Protein AF-A0A9Q0PZP9-F1 (afdb_monomer_lite)

InterPro domains:
  IPR057225 Domain of unknown function DUF7903 [PF25475] (1-118)

Structure (mmCIF, N/CA/C/O backbone):
data_AF-A0A9Q0PZP9-F1
#
_entry.id   AF-A0A9Q0PZP9-F1
#
loop_
_atom_site.group_PDB
_atom_site.id
_atom_site.type_symbol
_atom_site.label_atom_id
_atom_site.label_alt_id
_atom_site.label_comp_id
_atom_site.label_asym_id
_atom_site.label_entity_id
_atom_site.label_seq_id
_atom_site.pdbx_PDB_ins_code
_atom_site.Cartn_x
_atom_site.Cartn_y
_atom_site.Cartn_z
_atom_site.occupancy
_atom_site.B_iso_or_equiv
_atom_site.auth_seq_id
_atom_site.auth_comp_id
_atom_site.auth_asym_id
_atom_site.auth_atom_id
_atom_site.pdbx_PDB_model_num
ATOM 1 N N . MET A 1 1 ? 8.943 7.241 -3.978 1.00 79.94 1 MET A N 1
ATOM 2 C CA . MET A 1 1 ? 7.670 7.987 -4.080 1.00 79.94 1 MET A CA 1
ATOM 3 C C . MET A 1 1 ? 6.547 7.039 -3.699 1.00 79.94 1 MET A C 1
ATOM 5 O O . MET A 1 1 ? 6.603 5.895 -4.136 1.00 79.94 1 MET A O 1
ATOM 9 N N . VAL A 1 2 ? 5.596 7.459 -2.866 1.00 82.25 2 VAL A N 1
ATOM 10 C CA . VAL A 1 2 ? 4.384 6.676 -2.567 1.00 82.25 2 VAL A CA 1
ATOM 11 C C . VAL A 1 2 ? 3.198 7.414 -3.173 1.00 82.25 2 VAL A C 1
ATOM 13 O O . VAL A 1 2 ? 3.122 8.632 -3.040 1.00 82.25 2 VAL A O 1
ATOM 16 N N . ILE A 1 3 ? 2.336 6.687 -3.871 1.00 80.31 3 ILE A N 1
ATOM 17 C CA . ILE A 1 3 ? 1.123 7.189 -4.509 1.00 80.31 3 ILE A CA 1
ATOM 18 C C . ILE A 1 3 ? -0.051 6.434 -3.905 1.00 80.31 3 ILE A C 1
ATOM 20 O O . ILE A 1 3 ? -0.071 5.202 -3.934 1.00 80.31 3 ILE A O 1
ATOM 24 N N . ASP A 1 4 ? -1.014 7.173 -3.370 1.00 79.69 4 ASP A N 1
ATOM 25 C CA . ASP A 1 4 ? -2.285 6.613 -2.928 1.00 79.69 4 ASP A CA 1
ATOM 26 C C . ASP A 1 4 ? -3.231 6.527 -4.138 1.00 79.69 4 ASP A C 1
ATOM 28 O O . ASP A 1 4 ? -3.348 7.472 -4.921 1.00 79.69 4 ASP A O 1
ATOM 32 N N . VAL A 1 5 ? -3.872 5.374 -4.315 1.00 75.00 5 VAL A N 1
ATOM 33 C CA . VAL A 1 5 ? -4.788 5.070 -5.417 1.00 75.00 5 VAL A CA 1
ATOM 34 C C . VAL A 1 5 ? -6.110 4.607 -4.818 1.00 75.00 5 VAL A C 1
ATOM 36 O O . VAL A 1 5 ? -6.199 3.542 -4.210 1.00 75.00 5 VAL A O 1
ATOM 39 N N . SER A 1 6 ? -7.162 5.396 -4.998 1.00 67.75 6 SER A N 1
ATOM 40 C CA . SER A 1 6 ? -8.510 5.016 -4.584 1.00 67.75 6 SER A CA 1
ATOM 41 C C . SER A 1 6 ? -9.256 4.355 -5.742 1.00 67.75 6 SER A C 1
ATOM 43 O O . SER A 1 6 ? -9.416 4.936 -6.814 1.00 67.75 6 SER A O 1
ATOM 45 N N . CYS A 1 7 ? -9.754 3.137 -5.524 1.00 66.94 7 CYS A N 1
ATOM 46 C CA . CYS A 1 7 ? -10.706 2.499 -6.433 1.00 66.94 7 CYS A CA 1
ATOM 47 C C . CYS A 1 7 ? -12.109 2.665 -5.842 1.00 66.94 7 CYS A C 1
ATOM 49 O O . CYS A 1 7 ? -12.562 1.828 -5.057 1.00 66.94 7 CYS A O 1
ATOM 51 N N . LEU A 1 8 ? -12.766 3.783 -6.176 1.00 65.56 8 LEU A N 1
ATOM 52 C CA . LEU A 1 8 ? -14.066 4.159 -5.602 1.00 65.56 8 LEU A CA 1
ATOM 53 C C . LEU A 1 8 ? -15.148 3.109 -5.884 1.00 65.56 8 LEU A C 1
ATOM 55 O O . LEU A 1 8 ? -15.924 2.794 -4.987 1.00 65.56 8 LEU A O 1
ATOM 59 N N . ASP A 1 9 ? -15.123 2.491 -7.066 1.00 61.19 9 ASP A N 1
ATOM 60 C CA . ASP A 1 9 ? -16.098 1.468 -7.470 1.00 61.19 9 ASP A CA 1
ATOM 61 C C . ASP A 1 9 ? -16.059 0.213 -6.588 1.00 61.19 9 ASP A C 1
ATOM 63 O O . ASP A 1 9 ? -17.068 -0.466 -6.414 1.00 61.19 9 ASP A O 1
ATOM 67 N N . LYS A 1 10 ? -14.889 -0.109 -6.023 1.00 62.25 10 LYS A N 1
ATOM 68 C CA . LYS A 1 10 ? -14.681 -1.304 -5.192 1.00 62.25 10 LYS A CA 1
ATOM 69 C C . LYS A 1 10 ? -14.459 -0.979 -3.714 1.00 62.25 10 LYS A C 1
ATOM 71 O O . LYS A 1 10 ? -14.254 -1.898 -2.925 1.00 62.25 10 LYS A O 1
ATOM 76 N N . ASN A 1 11 ? -14.500 0.304 -3.336 1.00 66.38 11 ASN A N 1
ATOM 77 C CA . ASN A 1 11 ? -14.172 0.791 -1.994 1.00 66.38 11 ASN A CA 1
ATOM 78 C C . ASN A 1 11 ? -12.825 0.235 -1.470 1.00 66.38 11 ASN A C 1
ATOM 80 O O . ASN A 1 11 ? -12.716 -0.181 -0.316 1.00 66.38 11 ASN A O 1
ATOM 84 N N . LEU A 1 12 ? -11.811 0.181 -2.345 1.00 71.12 12 LEU A N 1
ATOM 85 C CA . LEU A 1 12 ? -10.465 -0.301 -2.011 1.00 71.12 12 LEU A CA 1
ATOM 86 C C . LEU A 1 12 ? -9.516 0.891 -1.837 1.00 71.12 12 LEU A C 1
ATOM 88 O O . LEU A 1 12 ? -9.399 1.730 -2.736 1.00 71.12 12 LEU A O 1
ATOM 92 N N . ASP A 1 13 ? -8.817 0.936 -0.699 1.00 80.69 13 ASP A N 1
ATOM 93 C CA . ASP A 1 13 ? -7.672 1.827 -0.467 1.00 80.69 13 ASP A CA 1
ATOM 94 C C . ASP A 1 13 ? -6.400 1.081 -0.892 1.00 80.69 13 ASP A C 1
ATOM 96 O O . ASP A 1 13 ? -5.966 0.126 -0.234 1.00 80.69 13 ASP A O 1
ATOM 100 N N . LEU A 1 14 ? -5.845 1.472 -2.040 1.00 84.19 14 LEU A N 1
ATOM 101 C CA . LEU A 1 14 ? -4.648 0.879 -2.622 1.00 84.19 14 LEU A CA 1
ATOM 102 C C . LEU A 1 14 ? -3.499 1.883 -2.550 1.00 84.19 14 LEU A C 1
ATOM 104 O O . LEU A 1 14 ? -3.679 3.082 -2.743 1.00 84.19 14 LEU A O 1
ATOM 108 N N . ARG A 1 15 ? -2.282 1.403 -2.297 1.00 88.38 15 ARG A N 1
ATOM 109 C CA . ARG A 1 15 ? -1.085 2.256 -2.291 1.00 88.38 15 ARG A CA 1
ATOM 110 C C . ARG A 1 15 ? 0.015 1.651 -3.130 1.00 88.38 15 ARG A C 1
ATOM 112 O O . ARG A 1 15 ? 0.238 0.443 -3.098 1.00 88.38 15 ARG A O 1
ATOM 119 N N . LEU A 1 16 ? 0.737 2.507 -3.838 1.00 88.94 16 LEU A N 1
ATOM 120 C CA . LEU A 1 16 ? 1.838 2.146 -4.718 1.00 88.94 16 LEU A CA 1
ATOM 121 C C . LEU A 1 16 ? 3.108 2.826 -4.244 1.00 88.94 16 LEU A C 1
ATOM 123 O O . LEU A 1 16 ? 3.170 4.048 -4.153 1.00 88.94 16 LEU A O 1
ATOM 127 N N . MET A 1 17 ? 4.160 2.056 -4.006 1.00 90.38 17 MET A N 1
ATOM 128 C CA . MET A 1 17 ? 5.495 2.616 -3.865 1.00 90.38 17 MET A CA 1
ATOM 129 C C . MET A 1 17 ? 6.249 2.423 -5.170 1.00 90.38 17 MET A C 1
ATOM 131 O O . MET A 1 17 ? 6.376 1.312 -5.689 1.00 90.38 17 MET A O 1
ATOM 135 N N . LEU A 1 18 ? 6.775 3.534 -5.675 1.00 89.44 18 LEU A N 1
ATOM 136 C CA . LEU A 1 18 ? 7.553 3.604 -6.895 1.00 89.44 18 LEU A CA 1
ATOM 137 C C . LEU A 1 18 ? 9.007 3.944 -6.584 1.00 89.44 18 LEU A C 1
ATOM 139 O O . LEU A 1 18 ? 9.309 4.844 -5.783 1.00 89.44 18 LEU A O 1
ATOM 143 N N . ARG A 1 19 ? 9.907 3.262 -7.290 1.00 86.88 19 ARG A N 1
ATOM 144 C CA . ARG A 1 19 ? 11.302 3.677 -7.428 1.00 86.88 19 ARG A CA 1
ATOM 145 C C . ARG A 1 19 ? 11.405 4.631 -8.618 1.00 86.88 19 ARG A C 1
ATOM 147 O O . ARG A 1 19 ? 11.013 4.251 -9.717 1.00 86.88 19 ARG A O 1
ATOM 154 N N . SER A 1 20 ? 11.948 5.825 -8.380 1.00 82.12 20 SER A N 1
ATOM 155 C CA . SER A 1 20 ? 12.377 6.768 -9.423 1.00 82.12 20 SER A CA 1
ATOM 156 C C . SER A 1 20 ? 13.901 6.725 -9.558 1.00 82.12 20 SER A C 1
ATOM 158 O O . SER A 1 20 ? 14.595 6.438 -8.579 1.00 82.12 20 SER A O 1
ATOM 160 N N . ARG A 1 21 ? 14.423 6.986 -10.761 1.00 74.00 21 ARG A N 1
ATOM 161 C CA . ARG A 1 21 ? 15.867 7.133 -11.024 1.00 74.00 21 ARG A CA 1
ATOM 162 C C . ARG A 1 21 ? 16.385 8.572 -10.856 1.00 74.00 21 ARG A C 1
ATOM 164 O O . ARG A 1 21 ? 17.597 8.746 -10.824 1.00 74.00 21 ARG A O 1
ATOM 171 N N . SER A 1 22 ? 15.511 9.571 -10.731 1.00 66.94 22 SER A N 1
ATOM 172 C CA . SER A 1 22 ? 15.864 10.987 -10.531 1.00 66.94 22 SER A CA 1
ATOM 173 C C . SER A 1 22 ? 15.483 11.486 -9.132 1.00 66.94 22 SER A C 1
ATOM 175 O O . SER A 1 22 ? 14.605 10.921 -8.470 1.00 66.94 22 SER A O 1
ATOM 177 N N . ILE A 1 23 ? 16.155 12.552 -8.680 1.00 63.41 23 ILE A N 1
ATOM 178 C CA . ILE A 1 23 ? 15.784 13.295 -7.468 1.00 63.41 23 ILE A CA 1
ATOM 179 C C . ILE A 1 23 ? 14.406 13.920 -7.710 1.00 63.41 23 ILE A C 1
ATOM 181 O O . ILE A 1 23 ? 14.180 14.525 -8.754 1.00 63.41 23 ILE A O 1
ATOM 185 N N . LEU A 1 24 ? 13.487 13.744 -6.758 1.00 62.41 24 LEU A N 1
ATOM 186 C CA . LEU A 1 24 ? 12.134 14.302 -6.804 1.00 62.41 24 LEU A CA 1
ATOM 187 C C . LEU A 1 24 ? 12.190 15.836 -6.708 1.00 62.41 24 LEU A C 1
ATOM 189 O O . LEU A 1 24 ? 12.144 16.395 -5.615 1.00 62.41 24 LEU A O 1
ATOM 193 N N . THR A 1 25 ? 12.296 16.511 -7.850 1.00 68.12 25 THR A N 1
ATOM 194 C CA . THR A 1 25 ? 11.796 17.880 -8.029 1.00 68.12 25 THR A CA 1
ATOM 195 C C . THR A 1 25 ? 10.268 17.849 -8.171 1.00 68.12 25 THR A C 1
ATOM 197 O O . THR A 1 25 ? 9.649 16.786 -8.076 1.00 68.12 25 THR A O 1
ATOM 200 N N . ALA A 1 26 ? 9.634 19.004 -8.398 1.00 77.75 26 ALA A N 1
ATOM 201 C CA . ALA A 1 26 ? 8.259 19.024 -8.892 1.00 77.75 26 ALA A CA 1
ATOM 202 C C . ALA A 1 26 ? 8.140 18.130 -10.142 1.00 77.75 26 ALA A C 1
ATOM 204 O O . ALA A 1 26 ? 9.008 18.186 -11.016 1.00 77.75 26 ALA A O 1
ATOM 205 N N . LEU A 1 27 ? 7.100 17.290 -10.183 1.00 81.12 27 LEU A N 1
ATOM 206 C CA . LEU A 1 27 ? 6.827 16.406 -11.317 1.00 81.12 27 LEU A CA 1
ATOM 207 C C . LEU A 1 27 ? 6.432 17.249 -12.523 1.00 81.12 27 LEU A C 1
ATOM 209 O O . LEU A 1 27 ? 5.561 18.114 -12.406 1.00 81.12 27 LEU A O 1
ATOM 213 N N . THR A 1 28 ? 7.038 16.979 -13.674 1.00 87.00 28 THR A N 1
ATOM 214 C CA . THR A 1 28 ? 6.593 17.593 -14.930 1.00 87.00 28 THR A CA 1
ATOM 215 C C . THR A 1 28 ? 5.292 16.951 -15.420 1.00 87.00 28 THR A C 1
ATOM 217 O O . THR A 1 28 ? 4.927 15.853 -14.990 1.00 87.00 28 THR A O 1
ATOM 220 N N . ASP A 1 29 ? 4.594 17.599 -16.356 1.00 89.12 29 ASP A N 1
ATOM 221 C CA . ASP A 1 29 ? 3.386 17.028 -16.969 1.00 89.12 29 ASP A CA 1
ATOM 222 C C . ASP A 1 29 ? 3.660 15.678 -17.649 1.00 89.12 29 ASP A C 1
ATOM 224 O O . ASP A 1 29 ? 2.879 14.736 -17.502 1.00 89.12 29 ASP A O 1
ATOM 228 N N . ASP A 1 30 ? 4.814 15.539 -18.307 1.00 88.25 30 ASP A N 1
ATOM 229 C CA . ASP A 1 30 ? 5.253 14.273 -18.901 1.00 88.25 30 ASP A CA 1
ATOM 230 C C . ASP A 1 30 ? 5.428 13.179 -17.844 1.00 88.25 30 ASP A C 1
ATOM 232 O O . ASP A 1 30 ? 5.013 12.036 -18.039 1.00 88.25 30 ASP A O 1
ATOM 236 N N . GLU A 1 31 ? 6.022 13.515 -16.698 1.00 86.06 31 GLU A N 1
ATOM 237 C CA . GLU A 1 31 ? 6.193 12.575 -15.591 1.00 86.06 31 GLU A CA 1
ATOM 238 C C . GLU A 1 31 ? 4.848 12.176 -14.983 1.00 86.06 31 GLU A C 1
ATOM 240 O O . GLU A 1 31 ? 4.623 10.995 -14.713 1.00 86.06 31 GLU A O 1
ATOM 245 N N . MET A 1 32 ? 3.921 13.125 -14.838 1.00 87.44 32 MET A N 1
ATOM 246 C CA . MET A 1 32 ? 2.555 12.831 -14.408 1.00 87.44 32 MET A CA 1
ATOM 247 C C . MET A 1 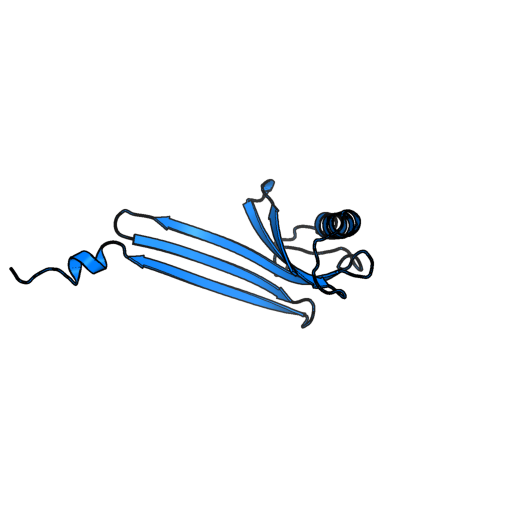32 ? 1.828 11.911 -15.392 1.00 87.44 32 MET A C 1
ATOM 249 O O . MET A 1 32 ? 1.134 10.994 -14.955 1.00 87.44 32 MET A O 1
ATOM 253 N N . ASN A 1 33 ? 2.008 12.096 -16.700 1.00 89.69 33 ASN A N 1
ATOM 254 C CA . ASN A 1 33 ? 1.413 11.224 -17.714 1.00 89.69 33 ASN A CA 1
ATOM 255 C C . ASN A 1 33 ? 2.009 9.811 -17.669 1.00 89.69 33 ASN A C 1
ATOM 257 O O . ASN A 1 33 ? 1.260 8.838 -17.628 1.00 89.69 33 ASN A O 1
ATOM 261 N N . ILE A 1 34 ? 3.332 9.682 -17.536 1.00 89.06 34 ILE A N 1
ATOM 262 C CA . ILE A 1 34 ? 4.001 8.382 -17.363 1.00 89.06 34 ILE A CA 1
ATOM 263 C C . ILE A 1 34 ? 3.471 7.641 -16.122 1.00 89.06 34 ILE A C 1
ATOM 265 O O . ILE A 1 34 ? 3.273 6.421 -16.161 1.00 89.06 34 ILE A O 1
ATOM 269 N N . LEU A 1 35 ? 3.243 8.360 -15.017 1.00 87.88 35 LEU A N 1
ATOM 270 C CA . LEU A 1 35 ? 2.665 7.802 -13.794 1.00 87.88 35 LEU A CA 1
ATOM 271 C C . LEU A 1 35 ? 1.199 7.397 -13.980 1.00 87.88 35 LEU A C 1
ATOM 273 O O . LEU A 1 35 ? 0.818 6.317 -13.529 1.00 87.88 35 LEU A O 1
ATOM 277 N N . ARG A 1 36 ? 0.392 8.218 -14.661 1.00 87.88 36 ARG A N 1
ATOM 278 C CA . ARG A 1 36 ? -1.001 7.887 -14.998 1.00 87.88 36 ARG A CA 1
ATOM 279 C C . ARG A 1 36 ? -1.081 6.627 -15.848 1.00 87.88 36 ARG A C 1
ATOM 281 O O . ARG A 1 36 ? -1.849 5.740 -15.504 1.00 87.88 36 ARG A O 1
ATOM 288 N N . ASP A 1 37 ? -0.254 6.498 -16.880 1.00 89.19 37 ASP A N 1
ATOM 289 C CA . ASP A 1 37 ? -0.216 5.301 -17.728 1.00 89.19 37 ASP A CA 1
ATOM 290 C C . ASP A 1 37 ? 0.157 4.050 -16.927 1.00 89.19 37 ASP A C 1
ATOM 292 O O . ASP A 1 37 ? -0.451 2.987 -17.083 1.00 89.19 37 ASP A O 1
ATOM 296 N N . LEU A 1 38 ? 1.131 4.179 -16.019 1.00 89.88 38 LEU A N 1
ATOM 297 C CA . LEU A 1 38 ? 1.515 3.092 -15.125 1.00 89.88 38 LEU A CA 1
ATOM 298 C C . LEU A 1 38 ? 0.339 2.671 -14.233 1.00 89.88 38 LEU A C 1
ATOM 300 O O . LEU A 1 38 ? 0.055 1.479 -14.144 1.00 89.88 38 LEU A O 1
ATOM 304 N N . ILE A 1 39 ? -0.358 3.625 -13.614 1.00 87.31 39 ILE A N 1
ATOM 305 C CA . ILE A 1 39 ? -1.512 3.363 -12.741 1.00 87.31 39 ILE A CA 1
ATOM 306 C C . ILE A 1 39 ? -2.677 2.760 -13.538 1.00 87.31 39 ILE A C 1
ATOM 308 O O . ILE A 1 39 ? -3.230 1.747 -13.126 1.00 87.31 39 ILE A O 1
ATOM 312 N N . ASN A 1 40 ? -3.000 3.317 -14.705 1.00 87.31 40 ASN A N 1
ATOM 313 C CA . ASN A 1 40 ? -4.104 2.864 -15.557 1.00 87.31 40 ASN A CA 1
ATOM 314 C C . ASN A 1 40 ? -3.867 1.473 -16.160 1.00 87.31 40 ASN A C 1
ATOM 316 O O . ASN A 1 40 ? -4.818 0.784 -16.517 1.00 87.31 40 ASN A O 1
ATOM 320 N N . SER A 1 41 ? -2.609 1.040 -16.271 1.00 88.94 41 SER A N 1
ATOM 321 C CA . SER A 1 41 ? -2.275 -0.322 -16.705 1.00 88.94 41 SER A CA 1
ATOM 322 C C . SER A 1 41 ? -2.425 -1.385 -15.607 1.00 88.94 41 SER A C 1
ATOM 324 O O . SER A 1 41 ? -2.292 -2.577 -15.895 1.00 88.94 41 SER A O 1
ATOM 326 N N . ALA A 1 42 ? -2.684 -0.975 -14.362 1.00 88.75 42 ALA A N 1
ATOM 327 C CA . ALA A 1 42 ? -2.924 -1.886 -13.254 1.00 88.75 42 ALA A CA 1
ATOM 328 C C . ALA A 1 42 ? -4.302 -2.549 -13.379 1.00 88.75 42 ALA A C 1
ATOM 330 O O . ALA A 1 42 ? -5.294 -1.918 -13.734 1.00 88.75 42 ALA A O 1
ATOM 331 N N . VAL A 1 43 ? -4.375 -3.823 -13.017 1.00 88.62 43 VAL A N 1
ATOM 332 C CA . VAL A 1 43 ? -5.616 -4.591 -12.938 1.00 88.62 43 VAL A CA 1
ATOM 333 C C . VAL A 1 43 ? -5.845 -4.968 -11.483 1.00 88.62 43 VAL A C 1
ATOM 335 O O . VAL A 1 43 ? -4.957 -5.516 -10.829 1.00 88.62 43 VAL A O 1
ATOM 338 N N . VAL A 1 44 ? -7.044 -4.685 -10.976 1.00 86.06 44 VAL A N 1
ATOM 339 C CA . VAL A 1 44 ? -7.450 -5.119 -9.636 1.00 86.06 44 VAL A CA 1
ATOM 340 C C . VAL A 1 44 ? -7.652 -6.627 -9.635 1.00 86.06 44 VAL A C 1
ATOM 342 O O . VAL A 1 44 ? -8.464 -7.142 -10.404 1.00 86.06 44 VAL A O 1
ATOM 345 N N . ASP A 1 45 ? -6.940 -7.309 -8.747 1.00 86.25 45 ASP A N 1
ATOM 346 C CA . ASP A 1 45 ? -7.001 -8.753 -8.557 1.00 86.25 45 ASP A CA 1
ATOM 347 C C . ASP A 1 45 ? -6.977 -9.051 -7.055 1.00 86.25 45 ASP A C 1
ATOM 349 O O . ASP A 1 45 ? -5.938 -8.934 -6.408 1.00 86.25 45 ASP A O 1
ATOM 353 N N . SER A 1 46 ? -8.146 -9.373 -6.496 1.00 79.00 46 SER A N 1
ATOM 354 C CA . SER A 1 46 ? -8.325 -9.618 -5.061 1.00 79.00 46 SER A CA 1
ATOM 355 C C . SER A 1 46 ? -7.647 -10.892 -4.568 1.00 79.00 46 SER A C 1
ATOM 357 O O . SER A 1 46 ? -7.413 -11.013 -3.368 1.00 79.00 46 SER A O 1
ATOM 359 N N . ASP A 1 47 ? -7.336 -11.820 -5.472 1.00 84.19 47 ASP A N 1
ATOM 360 C CA . ASP A 1 47 ? -6.714 -13.096 -5.126 1.00 84.19 47 ASP A CA 1
ATOM 361 C C . ASP A 1 47 ? -5.186 -12.956 -5.036 1.00 84.19 47 ASP A C 1
ATOM 363 O O . ASP A 1 47 ? -4.500 -13.801 -4.453 1.00 84.19 47 ASP A O 1
ATOM 367 N N . MET A 1 48 ? -4.636 -11.860 -5.571 1.00 85.25 48 MET A N 1
ATOM 368 C CA . MET A 1 48 ? -3.220 -11.533 -5.467 1.00 85.25 48 MET A CA 1
ATOM 369 C C . MET A 1 48 ? -2.901 -10.696 -4.232 1.00 85.25 48 MET A C 1
ATOM 371 O O . MET A 1 48 ? -3.633 -9.786 -3.835 1.00 85.25 48 MET A O 1
ATOM 3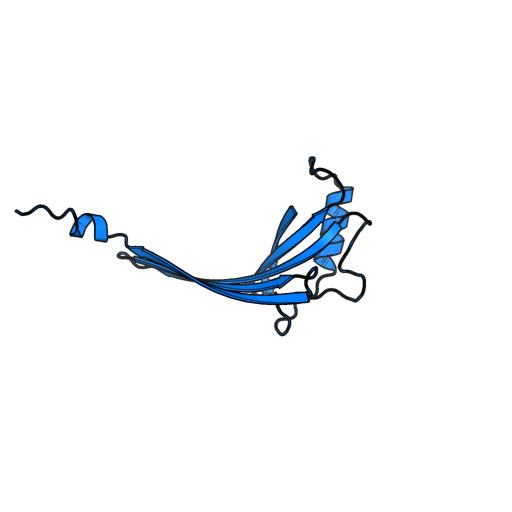75 N N . LYS A 1 49 ? -1.716 -10.951 -3.671 1.00 88.06 49 LYS A N 1
ATOM 376 C CA . LYS A 1 49 ? -1.180 -10.153 -2.571 1.00 88.06 49 LYS A CA 1
ATOM 377 C C . LYS A 1 49 ? -1.064 -8.682 -2.963 1.00 88.06 49 LYS A C 1
ATOM 379 O O . LYS A 1 49 ? -0.488 -8.345 -3.994 1.00 88.06 49 LYS A O 1
ATOM 384 N N . GLY A 1 50 ? -1.614 -7.808 -2.123 1.00 87.12 50 GLY A N 1
ATOM 385 C CA . GLY A 1 50 ? -1.676 -6.368 -2.370 1.00 87.12 50 GLY A CA 1
ATOM 386 C C . GLY A 1 50 ? -2.719 -5.923 -3.402 1.00 87.12 50 GLY A C 1
ATOM 387 O O . GLY A 1 50 ? -2.750 -4.741 -3.736 1.00 87.12 50 GLY A O 1
ATOM 388 N N . GLY A 1 51 ? -3.581 -6.826 -3.885 1.00 87.44 51 GLY A N 1
ATOM 389 C CA . GLY A 1 51 ? -4.822 -6.493 -4.597 1.00 87.44 51 GLY A CA 1
ATOM 390 C C . GLY A 1 51 ? -4.665 -5.962 -6.027 1.00 87.44 51 GLY A C 1
ATOM 391 O O . GLY A 1 51 ? -5.660 -5.619 -6.670 1.00 87.44 51 GLY A O 1
ATOM 392 N N . LEU A 1 52 ? -3.433 -5.856 -6.525 1.00 88.25 52 LEU A N 1
ATOM 393 C CA . LEU A 1 52 ? -3.112 -5.296 -7.833 1.00 88.25 52 LEU A CA 1
ATOM 394 C C . LEU A 1 52 ? -2.109 -6.168 -8.572 1.00 88.25 52 LEU A C 1
ATOM 396 O O . LEU A 1 52 ? -1.094 -6.594 -8.017 1.00 88.25 52 LEU A O 1
ATOM 400 N N . LYS A 1 53 ? -2.347 -6.326 -9.871 1.00 88.19 53 LYS A N 1
ATOM 401 C CA . LYS A 1 53 ? -1.407 -6.929 -10.809 1.00 88.19 53 LYS A CA 1
ATOM 402 C C . LYS A 1 53 ? -1.193 -6.028 -12.012 1.00 88.19 53 LYS A C 1
ATOM 404 O O . LYS A 1 53 ? -2.064 -5.256 -12.397 1.00 88.19 53 LYS A O 1
ATOM 409 N N . TRP A 1 54 ? -0.040 -6.178 -12.641 1.00 90.31 54 TRP A N 1
ATOM 410 C CA . TRP A 1 54 ? 0.241 -5.577 -13.939 1.00 90.31 54 TRP A CA 1
ATOM 411 C C . TRP A 1 54 ? 0.417 -6.683 -14.969 1.00 90.31 54 TRP A C 1
ATOM 413 O O . TRP A 1 54 ? 0.978 -7.733 -14.634 1.00 90.31 54 TRP A O 1
ATOM 423 N N . PRO A 1 55 ? 0.013 -6.451 -16.228 1.00 88.69 55 PRO A N 1
ATOM 424 C CA . PRO A 1 55 ? 0.437 -7.299 -17.329 1.00 88.69 55 PRO A CA 1
ATOM 425 C C . PRO A 1 55 ? 1.965 -7.420 -17.368 1.00 88.69 55 PRO A C 1
ATOM 427 O O . PRO A 1 55 ? 2.695 -6.526 -16.922 1.00 88.69 55 PRO A O 1
ATOM 430 N N . LEU A 1 56 ? 2.461 -8.530 -17.915 1.00 84.69 56 LEU A N 1
ATOM 431 C CA . LEU A 1 56 ? 3.895 -8.789 -17.986 1.00 84.69 56 LEU A CA 1
ATOM 432 C C . LEU A 1 56 ? 4.627 -7.608 -18.650 1.00 84.69 56 LEU A C 1
ATOM 434 O O . LEU A 1 56 ? 4.231 -7.127 -19.709 1.00 84.69 56 LEU A O 1
ATOM 438 N N . GLY A 1 57 ? 5.677 -7.111 -17.991 1.00 83.31 57 GLY A N 1
ATOM 439 C CA . GLY A 1 57 ? 6.462 -5.965 -18.464 1.00 83.31 57 GLY A CA 1
ATOM 440 C C . GLY A 1 57 ? 5.829 -4.583 -18.241 1.00 83.31 57 GLY A C 1
ATOM 441 O O . GLY A 1 57 ? 6.477 -3.581 -18.527 1.00 83.31 57 GLY A O 1
ATOM 442 N N . LYS A 1 58 ? 4.609 -4.490 -17.694 1.00 88.88 58 LYS A N 1
ATOM 443 C CA . LYS A 1 58 ? 3.919 -3.210 -17.433 1.00 88.88 58 LYS A CA 1
ATOM 444 C C . LYS A 1 58 ? 4.134 -2.654 -16.023 1.00 88.88 58 LYS A C 1
ATOM 446 O O . LYS A 1 58 ? 3.611 -1.599 -15.706 1.00 88.88 58 LYS A O 1
ATOM 451 N N . THR A 1 59 ? 4.956 -3.293 -15.188 1.00 87.00 59 THR A N 1
ATOM 452 C CA . THR A 1 59 ? 5.311 -2.790 -13.842 1.00 87.00 59 THR A CA 1
ATOM 453 C C . THR A 1 59 ? 6.284 -1.602 -13.857 1.00 87.00 59 THR A C 1
ATOM 455 O O . THR A 1 59 ? 6.708 -1.125 -12.800 1.00 87.00 59 THR A O 1
ATOM 458 N N . SER A 1 60 ? 6.660 -1.112 -15.039 1.00 88.12 60 SER A N 1
ATOM 459 C CA . SER A 1 60 ? 7.499 0.068 -15.232 1.00 88.12 60 SER A CA 1
ATOM 460 C C . SER A 1 60 ? 7.001 0.912 -16.394 1.00 88.12 60 SER A C 1
ATOM 462 O O . SER A 1 60 ? 6.500 0.367 -17.374 1.00 88.12 60 SER A O 1
ATOM 464 N N . SER A 1 61 ? 7.200 2.226 -16.310 1.00 86.94 61 SER A N 1
ATOM 465 C CA . SER A 1 61 ? 6.823 3.165 -17.367 1.00 86.94 61 SER A CA 1
ATOM 466 C C . SER A 1 61 ? 7.891 4.246 -17.562 1.00 86.94 61 SER A C 1
ATOM 468 O O . SER A 1 61 ? 8.592 4.636 -16.619 1.00 86.94 61 SER A O 1
ATOM 470 N N . GLY A 1 62 ? 8.062 4.684 -18.815 1.00 82.38 62 GLY A N 1
ATOM 471 C CA . GLY A 1 62 ? 8.968 5.770 -19.214 1.00 82.38 62 GLY A CA 1
ATOM 472 C C . GLY A 1 62 ? 10.451 5.566 -18.873 1.00 82.38 62 GLY A C 1
ATOM 473 O O . GLY A 1 62 ? 11.188 6.542 -18.766 1.00 82.38 62 GLY A O 1
ATOM 474 N N . GLY A 1 63 ? 10.888 4.327 -18.600 1.00 82.31 63 GLY A N 1
ATOM 475 C CA . GLY A 1 63 ? 12.262 3.993 -18.181 1.00 82.31 63 GLY A CA 1
ATOM 476 C C . GLY A 1 63 ? 12.698 4.568 -16.820 1.00 82.31 63 GLY A C 1
ATOM 477 O O . GLY A 1 63 ? 13.817 4.310 -16.368 1.00 82.31 63 GLY A O 1
ATOM 478 N N . ARG A 1 64 ? 11.823 5.333 -16.157 1.00 81.44 64 ARG A N 1
ATOM 479 C CA . ARG A 1 64 ? 12.121 6.109 -14.945 1.00 81.44 64 ARG A CA 1
ATOM 480 C C . ARG A 1 64 ? 11.418 5.581 -13.707 1.00 81.44 64 ARG A C 1
ATOM 482 O O . ARG A 1 64 ? 12.019 5.608 -12.634 1.00 81.44 64 ARG A O 1
ATOM 489 N N . TYR A 1 65 ? 10.197 5.073 -13.857 1.00 88.06 65 TYR A N 1
ATOM 490 C CA . TYR A 1 65 ? 9.380 4.616 -12.738 1.00 88.06 65 TYR A CA 1
ATOM 491 C C . TYR A 1 65 ? 9.163 3.113 -12.796 1.00 88.06 65 TYR A C 1
ATOM 493 O O . TYR A 1 65 ? 8.855 2.553 -13.848 1.00 88.06 65 TYR A O 1
ATOM 501 N N . ARG A 1 66 ? 9.306 2.460 -11.642 1.00 90.38 66 ARG A N 1
ATOM 502 C CA . ARG A 1 66 ? 8.999 1.040 -11.458 1.00 90.38 66 ARG A CA 1
ATOM 503 C C . ARG A 1 66 ? 8.224 0.840 -10.163 1.00 90.38 66 ARG A C 1
ATOM 505 O O . ARG A 1 66 ? 8.646 1.351 -9.122 1.00 90.38 66 ARG A O 1
ATOM 512 N N . VAL A 1 67 ? 7.148 0.057 -10.223 1.00 91.31 67 VAL A N 1
ATOM 513 C CA . VAL A 1 67 ? 6.421 -0.416 -9.040 1.00 91.31 67 VAL A CA 1
ATOM 514 C C . VAL A 1 67 ? 7.336 -1.332 -8.239 1.00 91.31 67 VAL A C 1
ATOM 516 O O . VAL A 1 67 ? 7.861 -2.317 -8.760 1.00 91.31 67 VAL A O 1
ATOM 519 N N . ILE A 1 68 ? 7.563 -0.980 -6.975 1.00 92.50 68 ILE A N 1
ATOM 520 C CA . ILE A 1 68 ? 8.360 -1.797 -6.058 1.00 92.50 68 ILE A CA 1
ATOM 521 C C . ILE A 1 68 ? 7.510 -2.457 -4.990 1.00 92.50 68 ILE A C 1
ATOM 523 O O . ILE A 1 68 ? 7.829 -3.572 -4.598 1.00 92.50 68 ILE A O 1
ATOM 527 N N . VAL A 1 69 ? 6.434 -1.814 -4.541 1.00 92.19 69 VAL A N 1
ATOM 528 C CA . VAL A 1 69 ? 5.545 -2.383 -3.529 1.00 92.19 69 VAL A CA 1
ATOM 529 C C . VAL A 1 69 ? 4.112 -1.933 -3.785 1.00 92.19 69 VAL A C 1
ATOM 531 O O . VAL A 1 69 ? 3.889 -0.776 -4.150 1.00 92.19 69 VAL A O 1
ATOM 534 N N . VAL A 1 70 ? 3.163 -2.839 -3.573 1.00 92.31 70 VAL A N 1
ATOM 535 C CA . VAL A 1 70 ? 1.721 -2.564 -3.547 1.00 92.31 70 VAL A CA 1
ATOM 536 C C . VAL A 1 70 ? 1.166 -2.870 -2.161 1.00 92.31 70 VAL A C 1
ATOM 538 O O . VAL A 1 70 ? 1.618 -3.814 -1.507 1.00 92.31 70 VAL A O 1
ATOM 541 N N . TRP A 1 71 ? 0.190 -2.082 -1.723 1.00 90.69 71 TRP A N 1
ATOM 542 C CA . TRP A 1 71 ? -0.608 -2.363 -0.534 1.00 90.69 71 TRP A CA 1
ATOM 543 C C . TRP A 1 71 ? -2.083 -2.290 -0.871 1.00 90.69 71 TRP A C 1
AT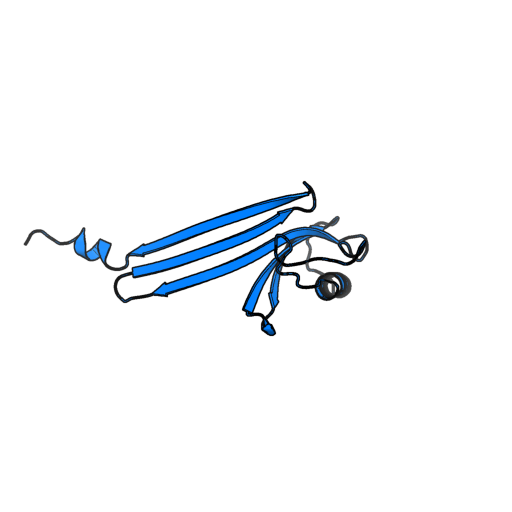OM 545 O O . TRP A 1 71 ? -2.515 -1.377 -1.571 1.00 90.69 71 TRP A O 1
ATOM 555 N N . HIS A 1 72 ? -2.839 -3.187 -0.260 1.00 90.19 72 HIS A N 1
ATOM 556 C CA . HIS A 1 72 ? -4.276 -3.111 -0.126 1.00 90.19 72 HIS A CA 1
ATOM 557 C C . HIS A 1 72 ? -4.613 -2.982 1.358 1.00 90.19 72 HIS A C 1
ATOM 559 O O . HIS A 1 72 ? -4.203 -3.811 2.170 1.00 90.19 72 HIS A O 1
ATOM 565 N N . ILE A 1 73 ? -5.311 -1.908 1.722 1.00 88.25 73 ILE A N 1
ATOM 566 C CA . ILE A 1 73 ? -5.621 -1.584 3.110 1.00 88.25 73 ILE A CA 1
ATOM 567 C C . ILE A 1 73 ? -7.135 -1.574 3.300 1.00 88.25 73 ILE A C 1
ATOM 569 O O . ILE A 1 73 ? -7.851 -0.781 2.700 1.00 88.25 73 ILE A O 1
ATOM 573 N N . VAL A 1 74 ? -7.620 -2.397 4.222 1.00 87.94 74 VAL A N 1
ATOM 574 C CA . VAL A 1 74 ? -9.010 -2.380 4.677 1.00 87.94 74 VAL A CA 1
ATOM 575 C C . VAL A 1 74 ? -9.035 -1.812 6.086 1.00 87.94 74 VAL A C 1
ATOM 577 O O . VAL A 1 74 ? -8.428 -2.361 7.002 1.00 87.94 74 VAL A O 1
ATOM 580 N N . THR A 1 75 ? -9.731 -0.693 6.282 1.00 89.75 75 THR A N 1
ATOM 581 C CA . THR A 1 75 ? -9.881 -0.081 7.608 1.00 89.75 75 THR A CA 1
ATOM 582 C C . THR A 1 75 ? -11.343 -0.104 8.035 1.00 89.75 75 THR A C 1
ATOM 584 O O . THR A 1 75 ? -12.197 0.474 7.372 1.00 89.75 75 THR A O 1
ATOM 587 N N . LYS A 1 76 ? -11.628 -0.719 9.184 1.00 92.56 76 LYS A N 1
ATOM 588 C CA . LYS A 1 76 ? -12.923 -0.644 9.869 1.00 92.56 76 LYS A CA 1
ATOM 589 C C . LYS A 1 76 ? -12.783 0.221 11.112 1.00 92.56 76 LYS A C 1
ATOM 591 O O . LYS A 1 76 ? -11.877 0.012 11.917 1.00 92.56 76 LYS A O 1
ATOM 596 N N . ALA A 1 77 ? -13.677 1.188 11.275 1.00 93.44 77 ALA A N 1
ATOM 597 C CA . ALA A 1 77 ? -13.695 2.068 12.433 1.00 93.44 77 ALA A CA 1
ATOM 598 C C . ALA A 1 77 ? -15.022 1.929 13.182 1.00 93.44 77 ALA A C 1
ATOM 600 O O . ALA A 1 77 ? -16.088 2.062 12.592 1.00 93.44 77 ALA A O 1
ATOM 601 N N . TYR A 1 78 ? -14.937 1.710 14.488 1.00 93.38 78 TYR A N 1
ATOM 602 C CA . TYR A 1 78 ? -16.057 1.688 15.417 1.00 93.38 78 TYR A CA 1
ATOM 603 C C . TYR A 1 78 ? -15.884 2.866 16.364 1.00 93.38 78 TYR A C 1
ATOM 605 O O . TYR A 1 78 ? -14.836 3.016 16.998 1.00 93.38 78 TYR A O 1
ATOM 613 N N . THR A 1 79 ? -16.889 3.729 16.434 1.00 92.81 79 THR A N 1
ATOM 614 C CA . THR A 1 79 ? -16.833 4.941 17.252 1.00 92.81 79 THR A CA 1
ATOM 615 C C . THR A 1 79 ? -18.044 4.981 18.164 1.00 92.81 79 THR A C 1
ATOM 617 O O . THR A 1 79 ? -19.163 4.739 17.725 1.00 92.81 79 THR A O 1
ATOM 620 N N . SER A 1 80 ? -17.803 5.295 19.429 1.00 89.44 80 SER A N 1
ATOM 621 C CA . SER A 1 80 ? -18.815 5.622 20.426 1.00 89.44 80 SER A CA 1
ATOM 622 C C . SER A 1 80 ? -18.418 6.915 21.143 1.00 89.44 80 SER A C 1
ATOM 624 O O . SER A 1 80 ? -17.352 7.484 20.887 1.00 89.44 80 SER A O 1
ATOM 626 N N . SER A 1 81 ? -19.257 7.378 22.068 1.00 87.25 81 SER A N 1
ATOM 627 C CA . SER A 1 81 ? -18.913 8.484 22.968 1.00 87.25 81 SER A CA 1
ATOM 628 C C . SER A 1 81 ? -17.668 8.171 23.811 1.00 87.25 81 SER A C 1
ATOM 630 O O . SER A 1 81 ? -16.798 9.026 23.985 1.00 87.25 81 SER A O 1
ATOM 632 N N . SER A 1 82 ? -17.532 6.929 24.279 1.00 86.56 82 SER A N 1
ATOM 633 C CA . SER A 1 82 ? -16.473 6.527 25.211 1.00 86.56 82 SER A CA 1
ATOM 634 C C . SER A 1 82 ? -15.166 6.113 24.531 1.00 86.56 82 SER A C 1
ATOM 636 O O . SER A 1 82 ? -14.094 6.272 25.120 1.00 86.56 82 SER A O 1
ATOM 638 N N . PHE A 1 83 ? -15.214 5.588 23.303 1.00 88.94 83 PHE A N 1
ATOM 639 C CA . PHE A 1 83 ? -14.021 5.079 22.625 1.00 88.94 83 PHE A CA 1
ATOM 640 C C . PHE A 1 83 ? -14.083 5.172 21.098 1.00 88.94 83 PHE A C 1
ATOM 642 O O . PHE A 1 83 ? -15.143 5.263 20.482 1.00 88.94 83 PHE A O 1
ATOM 649 N N . ARG A 1 84 ? -12.907 5.068 20.476 1.00 93.50 84 ARG A N 1
ATOM 650 C CA . ARG A 1 84 ? -12.739 4.850 19.039 1.00 93.50 84 ARG A CA 1
ATOM 651 C C . ARG A 1 84 ? -11.797 3.676 18.805 1.00 93.50 84 ARG A C 1
ATOM 653 O O . ARG A 1 84 ? -10.618 3.760 19.140 1.00 93.50 84 ARG A O 1
ATOM 660 N N . LEU A 1 85 ? -12.311 2.620 18.188 1.00 94.31 85 LEU A N 1
ATOM 661 C CA . LEU A 1 85 ? -11.565 1.437 17.776 1.00 94.31 85 LEU A CA 1
ATOM 662 C C . LEU A 1 85 ? -11.389 1.465 16.256 1.00 94.31 85 LEU A C 1
ATOM 664 O O . LEU A 1 85 ? -12.362 1.581 15.520 1.00 94.31 85 LEU A O 1
ATOM 668 N N . LYS A 1 86 ? -10.158 1.349 15.768 1.00 95.31 86 LYS A N 1
ATOM 669 C CA . LYS A 1 86 ? -9.857 1.172 14.345 1.00 95.31 86 LYS A CA 1
ATOM 670 C C . LYS A 1 86 ? -9.125 -0.149 14.161 1.00 95.31 86 LYS A C 1
ATOM 672 O O . LYS A 1 86 ? -8.071 -0.343 14.755 1.00 95.31 86 LYS A O 1
ATOM 677 N N . ALA A 1 87 ? -9.676 -1.031 13.341 1.00 94.50 87 ALA A N 1
ATOM 678 C CA . ALA A 1 87 ? -9.004 -2.229 12.867 1.00 94.50 87 ALA A CA 1
ATOM 679 C C . ALA A 1 87 ? -8.554 -1.985 11.427 1.00 94.50 87 ALA A C 1
ATOM 681 O O . ALA A 1 87 ? -9.373 -1.627 10.581 1.00 94.50 87 ALA A O 1
ATOM 682 N N . ARG A 1 88 ? -7.261 -2.139 11.165 1.00 92.31 88 ARG A N 1
ATOM 683 C CA . ARG A 1 88 ? -6.661 -2.004 9.843 1.00 92.31 88 ARG A CA 1
ATOM 684 C C . ARG A 1 88 ? -6.018 -3.329 9.464 1.00 92.31 88 ARG A C 1
ATOM 686 O O . ARG A 1 88 ? -5.083 -3.759 10.133 1.00 92.31 88 ARG A O 1
ATOM 693 N N . ASP A 1 89 ? -6.488 -3.918 8.381 1.00 91.88 89 ASP A N 1
ATOM 694 C CA . ASP A 1 89 ? -5.865 -5.060 7.728 1.00 91.88 89 ASP A CA 1
ATOM 695 C C . ASP A 1 89 ? -5.113 -4.530 6.505 1.00 91.88 89 ASP A C 1
ATOM 697 O O . ASP A 1 89 ? -5.688 -3.831 5.673 1.00 91.88 89 ASP A O 1
ATOM 701 N N . ALA A 1 90 ? -3.814 -4.789 6.430 1.00 90.56 90 ALA A N 1
ATOM 702 C CA . ALA A 1 90 ? -2.967 -4.385 5.321 1.00 90.56 90 ALA A CA 1
ATOM 703 C C . ALA A 1 90 ? -2.370 -5.631 4.679 1.00 90.56 90 ALA A C 1
ATOM 705 O O . ALA A 1 90 ? -1.697 -6.414 5.346 1.00 90.56 90 ALA A O 1
ATOM 706 N N . ASP A 1 91 ? -2.599 -5.796 3.387 1.00 92.75 91 ASP A N 1
ATOM 707 C CA . ASP A 1 91 ? -1.989 -6.837 2.580 1.00 92.75 91 ASP A CA 1
ATOM 708 C C . ASP A 1 91 ? -1.005 -6.197 1.605 1.00 92.75 91 ASP A C 1
ATOM 710 O O . ASP A 1 91 ? -1.352 -5.278 0.865 1.00 92.75 91 ASP A O 1
ATOM 714 N N . ARG A 1 92 ? 0.249 -6.631 1.650 1.00 92.62 92 ARG A N 1
ATOM 715 C CA . ARG A 1 92 ? 1.370 -6.028 0.933 1.00 92.62 92 ARG A CA 1
ATOM 716 C C . ARG A 1 92 ? 2.009 -7.055 0.017 1.00 92.62 92 ARG A C 1
ATOM 718 O O . ARG A 1 92 ? 2.166 -8.212 0.398 1.00 92.62 92 ARG A O 1
ATOM 725 N N . TYR A 1 93 ? 2.500 -6.599 -1.131 1.00 93.19 93 TYR A N 1
ATOM 726 C CA . TYR A 1 93 ? 3.424 -7.367 -1.960 1.00 93.19 93 TYR A CA 1
ATOM 727 C C . TYR A 1 93 ? 4.624 -6.525 -2.396 1.00 93.19 93 TYR A C 1
ATOM 729 O O . TYR A 1 93 ? 4.457 -5.426 -2.927 1.00 93.19 93 TYR A O 1
ATOM 737 N N . ASP A 1 94 ? 5.839 -7.023 -2.150 1.00 92.25 94 ASP A N 1
ATOM 738 C CA . ASP A 1 94 ? 7.098 -6.376 -2.533 1.00 92.25 94 ASP A CA 1
ATOM 739 C C . ASP A 1 94 ? 7.704 -7.057 -3.768 1.00 92.25 94 ASP A C 1
ATOM 741 O O . ASP A 1 94 ? 8.203 -8.179 -3.711 1.00 92.25 94 ASP A O 1
ATOM 745 N N . PHE A 1 95 ? 7.706 -6.352 -4.898 1.00 89.12 95 PHE A N 1
ATOM 746 C CA . PHE A 1 95 ? 8.231 -6.832 -6.179 1.00 89.12 95 PHE A CA 1
ATOM 747 C C . PHE A 1 95 ? 9.759 -6.957 -6.207 1.00 89.12 95 PHE A C 1
ATOM 749 O O . PHE A 1 95 ? 10.309 -7.488 -7.174 1.00 89.12 95 PHE A O 1
ATOM 756 N N . ARG A 1 96 ? 10.473 -6.420 -5.210 1.00 89.69 96 ARG A N 1
ATOM 757 C CA . ARG A 1 96 ? 11.940 -6.515 -5.142 1.00 89.69 96 ARG A CA 1
ATOM 758 C C . ARG A 1 96 ? 12.376 -7.836 -4.530 1.00 89.69 96 ARG A C 1
ATOM 760 O O . ARG A 1 96 ? 13.371 -8.396 -4.972 1.00 89.69 96 ARG A O 1
ATOM 767 N N . THR A 1 97 ? 11.645 -8.297 -3.521 1.00 91.94 97 THR A N 1
ATOM 768 C CA . THR A 1 97 ? 11.926 -9.535 -2.784 1.00 91.94 97 THR A CA 1
ATOM 769 C C . THR A 1 97 ? 11.017 -10.687 -3.209 1.00 91.94 97 THR A C 1
ATOM 771 O O . THR A 1 97 ? 11.321 -11.832 -2.900 1.00 91.94 97 THR A O 1
ATOM 774 N N . GLY A 1 98 ? 9.913 -10.406 -3.911 1.00 89.88 98 GLY A N 1
ATOM 775 C CA . GLY A 1 98 ? 8.902 -11.402 -4.278 1.00 89.88 98 GLY A CA 1
ATOM 776 C C . GLY A 1 98 ? 8.062 -11.875 -3.089 1.00 89.88 98 GLY A C 1
ATOM 777 O O . GLY A 1 98 ? 7.441 -12.932 -3.154 1.00 89.88 98 GLY A O 1
ATOM 778 N N . THR A 1 99 ? 8.058 -11.126 -1.984 1.00 91.81 99 THR A N 1
ATOM 779 C CA . THR A 1 99 ? 7.416 -11.537 -0.731 1.00 91.81 99 THR A CA 1
ATOM 780 C C . THR A 1 99 ? 6.115 -10.780 -0.503 1.00 91.81 99 THR A C 1
ATOM 782 O O . THR A 1 99 ? 6.079 -9.549 -0.595 1.00 91.81 99 THR A O 1
ATOM 785 N N . GLY A 1 100 ? 5.063 -11.519 -0.149 1.00 92.25 100 GLY A N 1
ATOM 786 C CA . GLY A 1 100 ? 3.819 -10.964 0.374 1.00 92.25 100 GLY A CA 1
ATOM 787 C C . GLY A 1 100 ? 3.806 -10.957 1.901 1.00 92.25 100 GLY A C 1
ATOM 788 O O . GLY A 1 100 ? 4.302 -11.892 2.524 1.00 92.25 100 GLY A O 1
ATOM 789 N N . GLU A 1 101 ? 3.220 -9.927 2.501 1.00 92.31 101 GLU A N 1
ATOM 79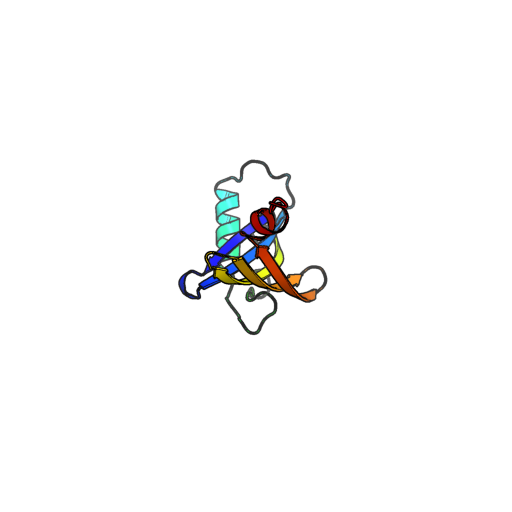0 C CA . GLU A 1 101 ? 3.054 -9.809 3.951 1.00 92.31 101 GLU A CA 1
ATOM 791 C C . GLU A 1 101 ? 1.644 -9.310 4.261 1.00 92.31 101 GLU A C 1
ATOM 793 O O . GLU A 1 101 ? 1.163 -8.371 3.628 1.00 92.31 101 GLU A O 1
ATOM 798 N N . THR A 1 102 ? 0.989 -9.912 5.251 1.00 93.06 102 THR A N 1
ATOM 799 C CA . THR A 1 102 ? -0.289 -9.420 5.766 1.00 93.06 102 THR A CA 1
ATOM 800 C C . THR A 1 102 ? -0.100 -8.982 7.209 1.00 93.06 102 THR A C 1
ATOM 802 O O . THR A 1 102 ? 0.359 -9.755 8.048 1.00 93.06 102 THR A O 1
ATOM 805 N N . THR A 1 103 ? -0.476 -7.745 7.511 1.00 93.38 103 THR A N 1
ATOM 806 C CA . THR A 1 103 ? -0.383 -7.162 8.847 1.00 93.38 103 THR A CA 1
ATOM 807 C C . THR A 1 103 ? -1.764 -6.720 9.303 1.00 93.38 103 THR A C 1
ATOM 809 O O . THR A 1 103 ? -2.479 -6.036 8.574 1.00 93.38 103 THR A O 1
ATOM 812 N N . ARG A 1 104 ? -2.118 -7.045 10.546 1.00 93.75 104 ARG A N 1
ATOM 813 C CA . ARG A 1 104 ? -3.313 -6.521 11.207 1.00 93.75 104 ARG A CA 1
ATOM 814 C C . ARG A 1 104 ? -2.911 -5.583 12.333 1.00 93.75 104 ARG A C 1
ATOM 816 O O . ARG A 1 104 ? -2.121 -5.947 13.197 1.00 93.75 104 ARG A O 1
ATOM 823 N N . GLN A 1 105 ? -3.459 -4.377 12.323 1.00 93.75 105 GLN A N 1
ATOM 824 C CA . GLN A 1 105 ? -3.213 -3.346 13.324 1.00 93.75 105 GLN A CA 1
ATOM 825 C C . GLN A 1 105 ? -4.528 -2.955 13.988 1.00 93.75 105 GLN A C 1
ATOM 827 O O . GLN A 1 105 ? -5.516 -2.658 13.316 1.00 93.75 105 GLN A O 1
ATOM 832 N N . ILE A 1 106 ? -4.529 -2.924 15.318 1.00 94.75 106 ILE A N 1
ATOM 833 C CA . ILE A 1 106 ? -5.659 -2.455 16.115 1.00 94.75 106 ILE A CA 1
ATOM 834 C C . ILE A 1 106 ? -5.239 -1.175 16.833 1.00 94.75 106 ILE A C 1
ATOM 836 O O . ILE A 1 106 ? -4.239 -1.150 17.543 1.00 94.75 106 ILE A O 1
ATOM 840 N N . TYR A 1 107 ? -6.011 -0.110 16.649 1.00 94.19 107 TYR A N 1
ATOM 841 C CA . TYR A 1 107 ? -5.844 1.160 17.342 1.00 94.19 107 TYR A CA 1
ATOM 842 C C . TYR A 1 107 ? -7.064 1.422 18.217 1.00 94.19 107 TYR A C 1
ATOM 844 O O . TYR A 1 107 ? -8.185 1.499 17.713 1.00 94.19 107 TYR A O 1
ATOM 852 N N . LEU A 1 108 ? -6.844 1.603 19.516 1.00 93.06 108 LEU A N 1
ATOM 853 C CA . LEU A 1 108 ? -7.881 1.946 20.479 1.00 93.06 108 LEU A CA 1
ATOM 854 C C . LEU A 1 108 ? -7.566 3.310 21.094 1.00 93.06 108 LEU A C 1
ATOM 856 O O . LEU A 1 108 ? -6.510 3.507 21.687 1.00 93.06 108 LEU A O 1
ATOM 860 N N . LYS A 1 109 ? -8.501 4.251 20.962 1.00 90.69 109 LYS A N 1
ATOM 861 C CA . LYS A 1 109 ? -8.493 5.521 21.690 1.00 90.69 109 LYS A CA 1
ATOM 862 C C . LYS A 1 109 ? -9.639 5.520 22.689 1.00 90.69 109 LYS A C 1
ATOM 864 O O . LYS A 1 109 ? -10.789 5.345 22.295 1.00 90.69 109 LYS A O 1
ATOM 869 N N . LEU A 1 110 ? -9.325 5.759 23.955 1.00 89.69 110 LEU A N 1
ATOM 870 C CA . LEU A 1 110 ? -10.292 5.829 25.046 1.00 89.69 110 LEU A CA 1
ATOM 871 C C . LEU A 1 110 ? -10.465 7.303 25.414 1.00 89.69 110 LEU A C 1
ATOM 873 O O . LEU A 1 110 ? -9.504 7.963 25.797 1.00 89.69 110 LEU A O 1
ATOM 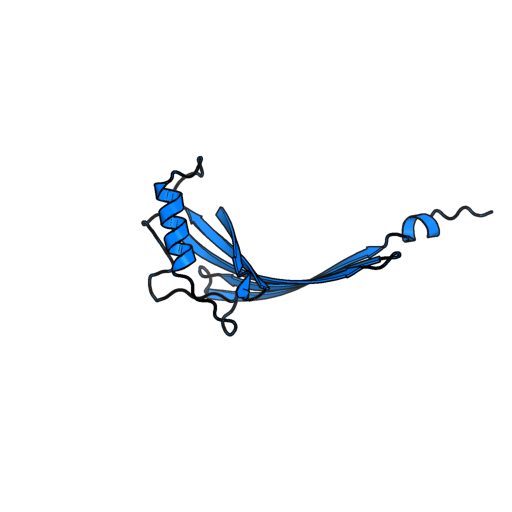877 N N . ASN A 1 111 ? -11.667 7.843 25.219 1.00 81.19 111 ASN A N 1
ATOM 878 C CA . ASN A 1 111 ? -11.913 9.280 25.361 1.00 81.19 111 ASN A CA 1
ATOM 879 C C . ASN A 1 111 ? -12.177 9.687 26.821 1.00 81.19 111 ASN A C 1
ATOM 881 O O . ASN A 1 111 ? -11.965 10.844 27.166 1.00 81.19 111 ASN A O 1
ATOM 885 N N . ARG A 1 112 ? -12.622 8.750 27.672 1.00 70.50 112 ARG A N 1
ATOM 886 C CA . ARG A 1 112 ? -13.099 9.022 29.043 1.00 70.50 112 ARG A CA 1
ATOM 887 C C . ARG A 1 112 ? -12.148 8.575 30.163 1.00 70.50 112 ARG A C 1
ATOM 889 O O . ARG A 1 112 ? -12.359 8.903 31.324 1.00 70.50 112 ARG A O 1
ATOM 896 N N . ILE A 1 113 ? -11.058 7.891 29.820 1.00 65.56 113 ILE A N 1
ATOM 897 C CA . ILE A 1 113 ? -10.121 7.366 30.823 1.00 65.56 113 ILE A CA 1
ATOM 898 C C . ILE A 1 113 ? -9.409 8.479 31.588 1.00 65.56 113 ILE A C 1
ATOM 900 O O . ILE A 1 113 ? -9.181 8.331 32.779 1.00 65.56 113 ILE A O 1
ATOM 904 N N . VAL A 1 114 ? -9.113 9.615 30.951 1.00 60.88 114 VAL A N 1
ATOM 905 C CA . VAL A 1 114 ? -8.477 10.732 31.664 1.00 60.88 114 VAL A CA 1
ATOM 906 C C . VAL A 1 114 ? -9.397 11.252 32.767 1.00 60.88 114 VAL A C 1
ATOM 908 O O . VAL A 1 114 ? -8.949 11.331 33.897 1.00 60.88 114 VAL A O 1
ATOM 911 N N . SER A 1 115 ? -10.685 11.492 32.495 1.00 62.22 115 SER A N 1
ATOM 912 C CA . SER A 1 115 ? -11.634 11.960 33.520 1.00 62.22 115 SER A CA 1
ATOM 913 C C . SER A 1 115 ? -11.883 10.959 34.654 1.00 62.22 115 SER A C 1
ATOM 915 O O . SER A 1 115 ? -12.234 11.377 35.750 1.00 62.22 115 SER A O 1
ATOM 917 N N . GLU A 1 116 ? -11.719 9.658 34.400 1.00 63.00 116 GLU A N 1
ATOM 918 C CA . GLU A 1 116 ? -11.893 8.601 35.408 1.00 63.00 116 GLU A CA 1
ATOM 919 C C . GLU A 1 116 ? -10.603 8.346 36.214 1.00 63.00 116 GLU A C 1
ATOM 921 O O . GLU A 1 116 ? -10.682 8.048 37.400 1.00 63.00 116 GLU A O 1
ATOM 926 N N . ILE A 1 117 ? -9.417 8.527 35.615 1.00 63.62 117 ILE A N 1
ATOM 927 C CA . ILE A 1 117 ? -8.112 8.413 36.297 1.00 63.62 117 ILE A CA 1
ATOM 928 C C . ILE A 1 117 ? -7.761 9.691 37.070 1.00 63.62 117 ILE A C 1
ATOM 930 O O . ILE A 1 117 ? -7.153 9.616 38.133 1.00 63.62 117 ILE A O 1
ATOM 934 N N . THR A 1 118 ? -8.144 10.868 36.570 1.00 60.38 118 THR A N 1
ATOM 935 C CA . THR A 1 118 ? -7.982 12.148 37.281 1.00 60.38 118 THR A CA 1
ATOM 936 C C . THR A 1 118 ? -9.184 12.473 38.164 1.00 60.38 118 THR A C 1
ATOM 938 O O . THR A 1 118 ? -9.322 13.617 38.595 1.00 60.38 118 THR A O 1
ATOM 941 N N . GLY A 1 119 ? -10.067 11.495 38.401 1.00 54.28 119 GLY A N 1
ATOM 942 C CA . GLY A 1 119 ? -11.152 11.587 39.364 1.00 54.28 119 GLY A CA 1
ATOM 943 C C . GLY A 1 119 ? -10.571 11.859 40.745 1.00 54.28 119 GLY A C 1
ATOM 944 O O . GLY A 1 119 ? -10.015 10.979 41.395 1.00 54.28 119 GLY A O 1
ATOM 945 N N . THR A 1 120 ? -10.661 13.120 41.143 1.00 50.66 120 THR A N 1
ATOM 946 C CA . THR A 1 120 ? -10.426 13.627 42.487 1.00 50.66 120 THR A CA 1
ATOM 947 C C . THR A 1 120 ? -11.062 12.701 43.512 1.00 50.66 120 THR A C 1
ATOM 949 O O . THR A 1 120 ? -12.265 12.455 43.450 1.00 50.66 120 THR A O 1
ATOM 952 N N . GLY A 1 121 ? -10.262 12.231 44.472 1.00 51.97 121 GLY A N 1
ATOM 953 C CA . GLY A 1 121 ? -10.800 11.853 45.769 1.00 51.97 121 GLY A CA 1
ATOM 954 C C . GLY A 1 121 ? -11.569 13.051 46.321 1.00 51.97 121 GLY A C 1
ATOM 955 O O . GLY A 1 121 ? -10.982 14.104 46.566 1.00 51.97 121 GLY A O 1
ATOM 956 N N . SER A 1 122 ? -12.880 12.897 46.426 1.00 44.44 122 SER A N 1
ATOM 957 C CA . SER A 1 122 ? -13.817 13.804 47.086 1.00 44.44 122 SER A CA 1
A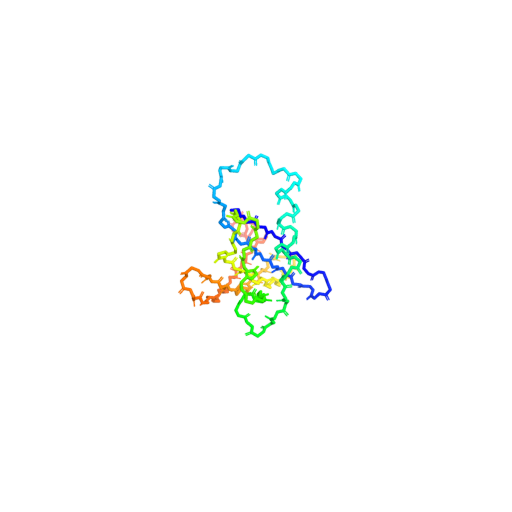TOM 958 C C . SER A 1 122 ? -14.742 12.957 47.930 1.00 44.44 122 SER A C 1
ATOM 960 O O . SER A 1 122 ? -15.245 11.963 47.354 1.00 44.44 122 SER A O 1
#

pLDDT: mean 83.63, std 11.15, range [44.44, 95.31]

Organism: Salix viminalis (NCBI:txid40686)

Secondary structure (DSSP, 8-state):
-EEEEEEGGGTEEEEEEEEESS---SPPHHHHHHHHHHHHT-EE-TTSTTSEE--TT-SEETTTEEEEEEEEEEEEEEE-SSEEEEEEEEEEEETTTTEEEEEEEEEEEESSHHHHHS----

Foldseek 3Di:
DKDWDAPPVVRKTKIWDKAFPDDDDPQDPVNVVQVVQLVVQWDQDPVDFLRIDGDPPSQHGPVTIGTFKMKIKDWDWDDDPFKIKIWIWIWMAGPVVRDIDIDIDIDIDGPCVVVVVPVDPD

Radius of gyration: 19.83 Å; chains: 1; bounding box: 35×32×66 Å

Sequence (122 aa):
MVIDVSCLDKNLDLRLMLRSRSILTALTDDEMNILRDLINSAVVDSDMKGGLKWPLGKTSSGGRYRVIVVWHIVTKAYTSSSFRLKARDADRYDFRTGTGETTRQIYLKLNRIVSEITGTGS